Protein AF-A0A957E2L2-F1 (afdb_monomer)

pLDDT: mean 89.28, std 11.28, range [46.0, 98.0]

Secondary structure (DSSP, 8-state):
-EEEEGGGTEEEEEEE-GGGTTSS--EEEEEEE-S-TTT-SSSSSEEEEEE-HHHHHHHHHHHHHHHHHHHHHHHHTT-

Structure (mmCIF, N/CA/C/O backbone):
data_AF-A0A957E2L2-F1
#
_entry.id   AF-A0A957E2L2-F1
#
loop_
_atom_site.group_PDB
_atom_site.id
_atom_site.type_symbol
_atom_site.label_atom_id
_atom_site.label_alt_id
_atom_site.label_comp_id
_atom_site.label_asym_id
_atom_site.label_entity_id
_atom_site.label_seq_id
_atom_site.pdbx_PDB_ins_code
_atom_site.Cartn_x
_atom_site.Cartn_y
_atom_site.Cartn_z
_atom_site.occupancy
_atom_site.B_iso_or_equiv
_atom_site.auth_seq_id
_atom_site.auth_comp_id
_atom_site.auth_asym_id
_atom_site.auth_atom_id
_atom_site.pdbx_PDB_model_num
ATOM 1 N N . MET A 1 1 ? 3.625 -8.406 1.002 1.00 77.38 1 MET A N 1
ATOM 2 C CA . MET A 1 1 ? 2.868 -8.742 2.238 1.00 77.38 1 MET A CA 1
ATOM 3 C C . MET A 1 1 ? 1.486 -8.116 2.136 1.00 77.38 1 MET A 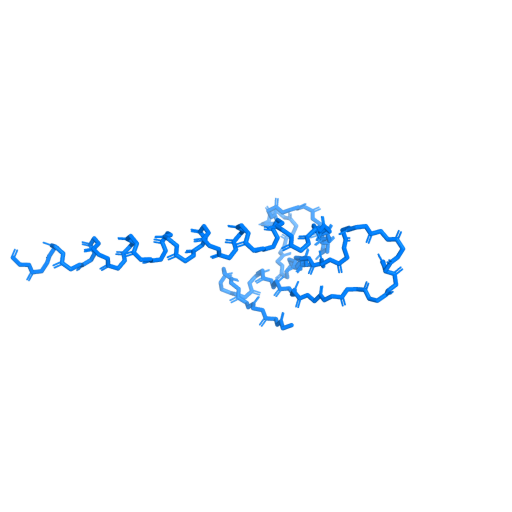C 1
ATOM 5 O O . MET A 1 1 ? 1.394 -7.049 1.540 1.00 77.38 1 MET A O 1
ATOM 9 N N . SER A 1 2 ? 0.453 -8.759 2.685 1.00 89.12 2 SER A N 1
ATOM 10 C CA . SER A 1 2 ? -0.948 -8.330 2.549 1.00 89.12 2 SER A CA 1
ATOM 11 C C . SER A 1 2 ? -1.556 -7.992 3.909 1.00 89.12 2 SER A C 1
ATOM 13 O O . SER A 1 2 ? -1.334 -8.721 4.877 1.00 89.12 2 SER A O 1
ATOM 15 N N . ILE A 1 3 ? -2.324 -6.907 3.985 1.00 93.94 3 ILE A N 1
ATOM 16 C CA . ILE A 1 3 ? -3.005 -6.445 5.200 1.00 93.94 3 ILE A CA 1
ATOM 17 C C . ILE A 1 3 ? -4.487 -6.250 4.879 1.00 93.94 3 ILE A C 1
ATOM 19 O O . ILE A 1 3 ? -4.827 -5.591 3.902 1.00 93.94 3 ILE A O 1
ATOM 23 N N . SER A 1 4 ? -5.372 -6.798 5.710 1.00 93.62 4 SER A N 1
ATOM 24 C CA . SER A 1 4 ? -6.814 -6.544 5.629 1.00 93.62 4 SER A CA 1
ATOM 25 C C . SER A 1 4 ? -7.216 -5.492 6.656 1.00 93.62 4 SER A C 1
ATOM 27 O O . SER A 1 4 ? -6.942 -5.654 7.845 1.00 93.62 4 SER A O 1
ATOM 29 N N . ILE A 1 5 ? -7.884 -4.437 6.201 1.00 92.31 5 ILE A N 1
ATOM 30 C CA . ILE A 1 5 ? -8.423 -3.358 7.036 1.00 92.31 5 ILE A CA 1
ATOM 31 C C . ILE A 1 5 ? -9.913 -3.157 6.740 1.00 92.31 5 ILE A C 1
ATOM 33 O O . ILE A 1 5 ? -10.460 -3.813 5.852 1.00 92.31 5 ILE A O 1
ATOM 37 N N . LEU A 1 6 ? -10.569 -2.277 7.508 1.00 90.50 6 LEU A N 1
ATOM 38 C CA . LEU A 1 6 ? -11.995 -1.951 7.354 1.00 90.50 6 LEU A CA 1
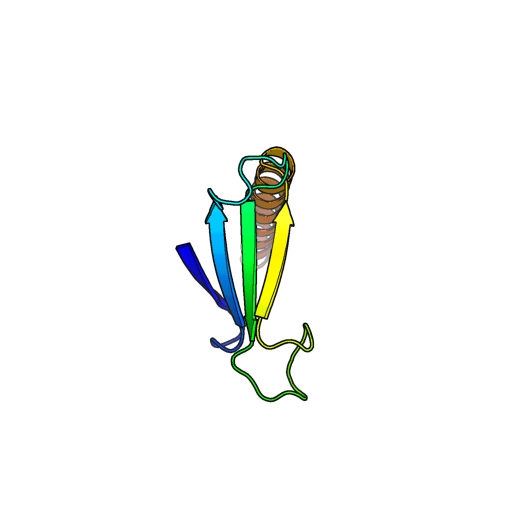ATOM 39 C C . LEU A 1 6 ? -12.865 -3.219 7.297 1.00 90.50 6 LEU A C 1
ATOM 41 O O . LEU A 1 6 ? -13.536 -3.483 6.306 1.00 90.50 6 LEU A O 1
ATOM 45 N N . ASP A 1 7 ? -12.760 -4.078 8.312 1.00 89.06 7 ASP A N 1
ATOM 46 C CA . ASP A 1 7 ? -13.498 -5.349 8.383 1.00 89.06 7 ASP A CA 1
ATOM 47 C C . ASP A 1 7 ? -13.313 -6.269 7.164 1.00 89.06 7 ASP A C 1
ATOM 49 O O . ASP A 1 7 ? -14.208 -7.012 6.769 1.00 89.06 7 ASP A O 1
ATOM 53 N N . LYS A 1 8 ? -12.099 -6.264 6.594 1.00 87.94 8 LYS A N 1
ATOM 54 C CA . LYS A 1 8 ? -11.695 -7.049 5.411 1.00 87.94 8 LYS A CA 1
ATOM 55 C C . LYS A 1 8 ? -12.341 -6.593 4.099 1.00 87.94 8 LYS A C 1
ATOM 57 O O . LYS A 1 8 ? -12.146 -7.263 3.085 1.00 87.94 8 LYS A O 1
ATOM 62 N N . SER A 1 9 ? -13.046 -5.462 4.096 1.00 90.88 9 SER A N 1
ATOM 63 C CA . SER A 1 9 ? -13.551 -4.840 2.865 1.00 90.88 9 SER A CA 1
ATOM 64 C C . SER A 1 9 ? -12.423 -4.262 2.006 1.00 90.88 9 SER A C 1
ATOM 66 O O . SER A 1 9 ? -12.550 -4.222 0.786 1.00 90.88 9 SER A O 1
ATOM 68 N N . LEU A 1 10 ? -11.293 -3.886 2.618 1.00 93.44 10 LEU A N 1
ATOM 69 C CA . LEU A 1 10 ? -10.129 -3.346 1.923 1.00 93.44 10 LEU A CA 1
ATOM 70 C C . LEU A 1 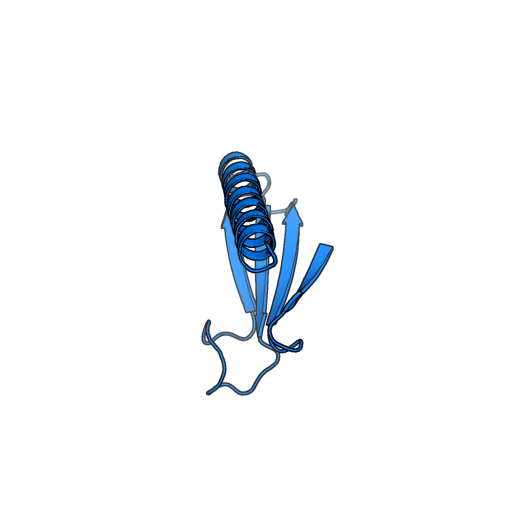10 ? -8.878 -4.171 2.231 1.00 93.44 10 LEU A C 1
ATOM 72 O O . LEU A 1 10 ? -8.482 -4.350 3.387 1.00 93.44 10 LEU A O 1
ATOM 76 N N . ILE A 1 11 ? -8.240 -4.664 1.175 1.00 95.81 11 ILE A N 1
ATOM 77 C CA . ILE A 1 11 ? -6.984 -5.410 1.238 1.00 95.81 11 ILE A CA 1
ATOM 78 C C . ILE A 1 11 ? -5.888 -4.544 0.622 1.00 95.81 11 ILE A C 1
ATOM 80 O O . ILE A 1 11 ? -6.053 -4.023 -0.479 1.00 95.81 11 ILE A O 1
ATOM 84 N N . ILE A 1 12 ? -4.770 -4.403 1.329 1.00 96.00 12 ILE A N 1
ATOM 85 C CA . ILE A 1 12 ? -3.593 -3.662 0.874 1.00 96.00 12 ILE A CA 1
ATOM 86 C C . ILE A 1 12 ? -2.428 -4.637 0.722 1.00 96.00 12 ILE A C 1
ATOM 88 O O . ILE A 1 12 ? -2.011 -5.260 1.700 1.00 96.00 12 ILE A O 1
ATOM 92 N N . ASP A 1 13 ? -1.886 -4.740 -0.487 1.00 96.19 13 ASP A N 1
ATOM 93 C CA . ASP A 1 13 ? -0.657 -5.468 -0.786 1.00 96.19 13 ASP A CA 1
ATOM 94 C C . ASP A 1 13 ? 0.487 -4.471 -0.994 1.00 96.19 13 ASP A C 1
ATOM 96 O O . ASP A 1 13 ? 0.348 -3.525 -1.763 1.00 96.19 13 ASP A O 1
ATOM 100 N N . ILE A 1 14 ? 1.626 -4.700 -0.339 1.00 94.88 14 ILE A N 1
ATOM 101 C CA . ILE A 1 14 ? 2.851 -3.913 -0.552 1.00 94.88 14 ILE A CA 1
ATOM 102 C C . ILE A 1 14 ? 3.962 -4.852 -1.014 1.00 94.88 14 ILE A C 1
ATOM 104 O O . ILE A 1 14 ? 4.233 -5.870 -0.350 1.00 94.88 14 ILE A O 1
ATOM 108 N N . PHE A 1 15 ? 4.571 -4.532 -2.154 1.00 94.75 15 PHE A N 1
ATOM 109 C CA . PHE A 1 15 ? 5.637 -5.322 -2.769 1.00 94.75 15 PHE A CA 1
ATOM 110 C C . PHE A 1 15 ? 6.526 -4.470 -3.687 1.00 94.75 15 PHE A C 1
ATOM 112 O O . PHE A 1 15 ? 6.104 -3.434 -4.190 1.00 94.75 15 PHE A O 1
ATOM 119 N N . TYR A 1 16 ? 7.759 -4.930 -3.890 1.00 94.06 16 TYR A N 1
ATOM 120 C CA . TYR A 1 16 ? 8.650 -4.429 -4.935 1.00 94.06 16 TYR A CA 1
ATOM 121 C C . TYR A 1 16 ? 8.266 -5.082 -6.265 1.00 94.06 16 TYR A C 1
ATOM 123 O O . TYR A 1 16 ? 8.105 -6.305 -6.316 1.00 94.06 16 TYR A O 1
ATOM 131 N N . ASP A 1 17 ? 8.068 -4.277 -7.304 1.00 92.56 17 ASP A N 1
ATOM 132 C CA . ASP A 1 17 ? 7.685 -4.737 -8.635 1.00 92.56 17 ASP A CA 1
ATOM 133 C C . ASP A 1 17 ? 8.918 -4.791 -9.543 1.00 92.56 17 ASP A C 1
ATOM 135 O O . ASP A 1 17 ? 9.393 -3.773 -10.044 1.00 92.56 17 ASP A O 1
ATOM 139 N N . GLU A 1 18 ? 9.446 -5.998 -9.752 1.00 86.06 18 GLU A N 1
ATOM 140 C CA . GLU A 1 18 ? 10.636 -6.230 -10.581 1.00 86.06 18 GLU A CA 1
ATOM 141 C C . GLU A 1 18 ? 10.440 -5.789 -12.038 1.00 86.06 18 GLU A C 1
ATOM 143 O O . GLU A 1 18 ? 11.412 -5.449 -12.704 1.00 86.06 18 GLU A O 1
ATOM 148 N N . PHE A 1 19 ? 9.200 -5.749 -12.535 1.00 80.00 19 PHE A N 1
ATOM 149 C CA . PHE A 1 19 ? 8.903 -5.309 -13.901 1.00 80.00 19 PHE A CA 1
ATOM 150 C C . PHE A 1 19 ? 8.881 -3.784 -14.050 1.00 80.00 19 PHE A C 1
ATOM 152 O O . PHE A 1 19 ? 8.865 -3.282 -15.172 1.00 80.00 19 PHE A O 1
ATOM 159 N N . ALA A 1 20 ? 8.896 -3.055 -12.933 1.00 72.12 20 ALA A N 1
ATOM 160 C CA . ALA A 1 20 ? 9.042 -1.607 -12.886 1.00 72.12 20 ALA A CA 1
ATOM 161 C C . ALA A 1 20 ? 10.482 -1.183 -12.545 1.00 72.12 20 ALA A C 1
ATOM 163 O O . ALA A 1 20 ? 10.707 -0.022 -12.227 1.00 72.12 20 ALA A O 1
ATOM 164 N N . SER A 1 21 ? 11.468 -2.090 -12.613 1.00 72.81 21 SER A N 1
ATOM 165 C CA . SER A 1 21 ? 12.866 -1.793 -12.253 1.00 72.81 21 SER A CA 1
ATOM 166 C C . SER A 1 21 ? 13.514 -0.692 -13.093 1.00 72.81 21 SER A C 1
ATOM 168 O O . SER A 1 21 ? 14.513 -0.116 -12.672 1.00 72.81 21 SER A O 1
ATOM 170 N N . ASP A 1 22 ? 12.962 -0.425 -14.276 1.00 81.88 22 ASP A N 1
ATOM 171 C CA . ASP A 1 22 ? 13.416 0.639 -15.175 1.00 81.88 22 ASP A CA 1
ATOM 172 C C . ASP A 1 22 ? 12.921 2.032 -14.742 1.00 81.88 22 ASP A C 1
ATOM 174 O O . ASP A 1 22 ? 13.314 3.038 -15.336 1.00 81.88 22 ASP A O 1
ATOM 178 N N . PHE A 1 23 ? 12.070 2.094 -13.715 1.00 83.62 23 PHE A N 1
ATOM 179 C CA . PHE A 1 23 ? 11.538 3.317 -13.133 1.00 83.62 23 PHE A CA 1
ATOM 180 C C . PHE A 1 23 ? 11.974 3.462 -11.670 1.00 83.62 23 PHE A C 1
ATOM 182 O O . PHE A 1 23 ? 12.165 2.483 -10.941 1.00 83.62 23 PHE A O 1
ATOM 189 N N . ASP A 1 24 ? 12.120 4.713 -11.235 1.00 85.12 24 ASP A N 1
ATOM 190 C CA . ASP A 1 24 ? 12.532 5.042 -9.868 1.00 85.12 24 ASP A CA 1
ATOM 191 C C . ASP A 1 24 ? 11.425 4.724 -8.835 1.00 85.12 24 ASP A C 1
ATOM 193 O O . ASP A 1 24 ? 11.704 4.539 -7.647 1.00 85.12 24 ASP A O 1
ATOM 197 N N . ASP A 1 25 ? 10.168 4.608 -9.278 1.00 88.75 25 ASP A N 1
ATOM 198 C CA . ASP A 1 25 ? 8.982 4.242 -8.501 1.00 88.75 25 ASP A CA 1
ATOM 199 C C . ASP A 1 25 ? 8.601 2.763 -8.684 1.00 88.75 25 ASP A C 1
ATOM 201 O O . ASP A 1 25 ? 7.633 2.38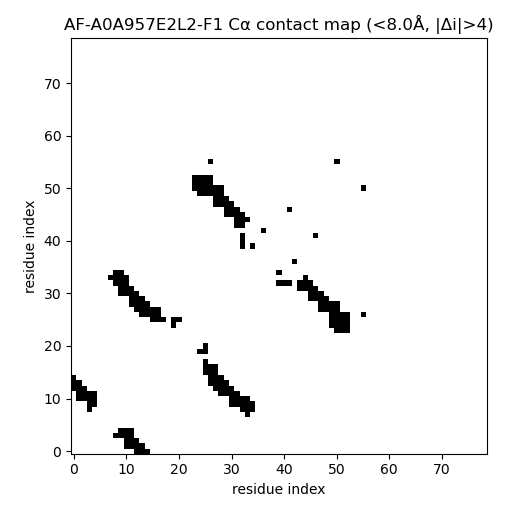5 -9.337 1.00 88.75 25 ASP A O 1
ATOM 205 N N . ASN A 1 26 ? 9.373 1.887 -8.054 1.00 93.38 26 ASN A N 1
ATOM 206 C CA . ASN A 1 26 ? 9.242 0.432 -8.191 1.00 93.38 26 ASN A CA 1
ATOM 207 C C . ASN A 1 26 ? 8.640 -0.260 -6.956 1.00 93.38 26 ASN A C 1
ATOM 209 O O . ASN A 1 26 ? 8.579 -1.491 -6.884 1.00 93.38 26 ASN A O 1
ATOM 2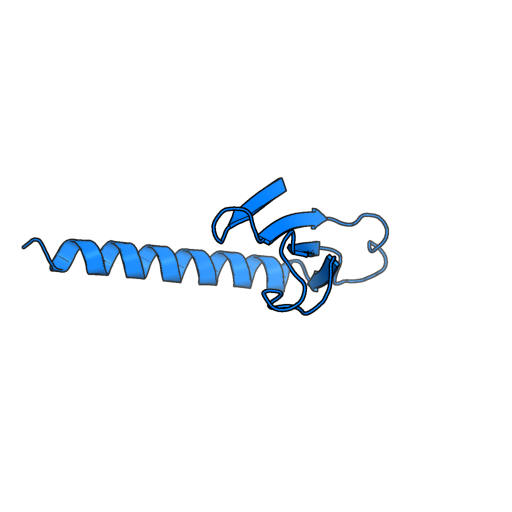13 N N . ILE A 1 27 ? 8.158 0.509 -5.978 1.00 94.88 27 ILE A N 1
ATOM 214 C CA . ILE A 1 27 ? 7.404 -0.013 -4.837 1.00 94.88 27 ILE A CA 1
ATOM 215 C C . ILE A 1 27 ? 5.914 0.163 -5.115 1.00 94.88 27 ILE A C 1
ATOM 2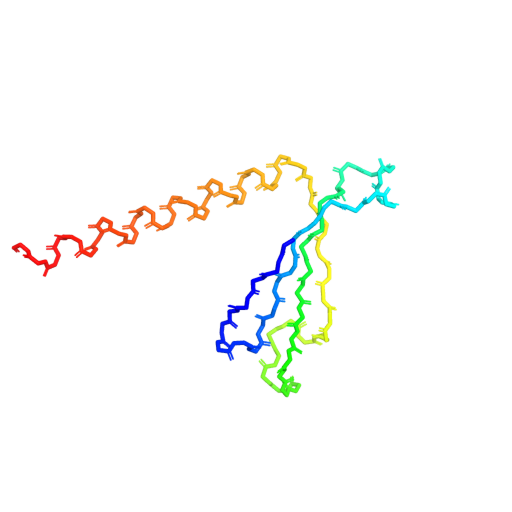17 O O . ILE A 1 27 ? 5.418 1.282 -5.208 1.00 94.88 27 ILE A O 1
ATOM 221 N N . CYS A 1 28 ? 5.179 -0.945 -5.206 1.00 96.06 28 CYS A N 1
ATOM 222 C CA . CYS A 1 28 ? 3.742 -0.934 -5.445 1.00 96.06 28 CYS A CA 1
ATOM 223 C C . CYS A 1 28 ? 2.962 -1.075 -4.131 1.00 96.06 28 CYS A C 1
ATOM 225 O O . CYS A 1 28 ? 3.160 -2.026 -3.365 1.00 96.06 28 CYS A O 1
ATOM 227 N N . ILE A 1 29 ? 2.020 -0.159 -3.912 1.00 95.94 29 ILE A N 1
ATOM 228 C CA . ILE A 1 29 ? 0.932 -0.279 -2.943 1.00 95.94 29 ILE A CA 1
ATOM 229 C C . ILE A 1 29 ? -0.349 -0.560 -3.726 1.00 95.94 29 ILE A C 1
ATOM 231 O O . ILE A 1 29 ? -0.893 0.307 -4.413 1.00 95.94 29 ILE A O 1
ATOM 235 N N . ARG A 1 30 ? -0.844 -1.787 -3.613 1.00 96.38 30 ARG A N 1
ATOM 236 C CA . ARG A 1 30 ? -2.055 -2.245 -4.284 1.00 96.38 30 ARG A CA 1
ATOM 237 C C . ARG A 1 30 ? -3.210 -2.312 -3.304 1.00 96.38 30 ARG A C 1
ATOM 239 O O . ARG A 1 30 ? -3.169 -3.068 -2.341 1.00 96.38 30 ARG A O 1
ATOM 246 N N . PHE A 1 31 ? -4.269 -1.587 -3.614 1.00 96.25 31 PHE A N 1
ATOM 247 C CA . PHE A 1 31 ? -5.538 -1.607 -2.907 1.00 96.25 31 PHE A CA 1
ATOM 248 C C . PHE A 1 31 ? -6.517 -2.501 -3.661 1.00 96.25 31 PHE A C 1
ATOM 250 O O . PHE A 1 31 ? -6.629 -2.400 -4.883 1.00 96.25 31 PHE A O 1
ATOM 257 N N . LYS A 1 32 ? -7.223 -3.366 -2.937 1.00 95.50 32 LYS A N 1
ATOM 258 C CA . LYS A 1 32 ? -8.307 -4.199 -3.462 1.00 95.50 32 LYS A CA 1
ATOM 259 C C . LYS A 1 32 ? -9.545 -4.010 -2.603 1.00 95.50 32 LYS A C 1
ATOM 261 O O . LYS A 1 32 ? -9.502 -4.293 -1.404 1.00 95.50 32 LYS A O 1
ATOM 266 N N . GLU A 1 33 ? -10.628 -3.555 -3.217 1.00 91.12 33 GLU A N 1
ATOM 267 C CA . GLU A 1 33 ? -11.904 -3.323 -2.539 1.00 91.12 33 GLU A CA 1
ATOM 268 C C . GLU A 1 33 ? -12.837 -4.509 -2.785 1.00 91.12 33 GLU A C 1
ATOM 270 O O . GLU A 1 33 ? -13.368 -4.687 -3.880 1.00 91.12 33 GLU A O 1
ATOM 275 N N . ASN A 1 34 ? -13.025 -5.338 -1.760 1.00 87.38 34 ASN A N 1
ATOM 276 C CA . ASN A 1 34 ? -13.919 -6.492 -1.786 1.00 87.38 34 ASN A CA 1
ATOM 277 C C . ASN A 1 34 ? -15.275 -6.134 -1.159 1.00 87.38 34 ASN A C 1
ATOM 279 O O . ASN A 1 34 ? -15.730 -6.774 -0.210 1.00 87.38 34 ASN A O 1
ATOM 283 N N . CYS A 1 35 ? -15.884 -5.064 -1.662 1.00 87.19 35 CYS A N 1
ATOM 284 C CA . CYS A 1 35 ? -17.166 -4.540 -1.203 1.00 87.19 35 CYS A CA 1
ATOM 285 C C . CYS A 1 35 ? -18.053 -4.115 -2.391 1.00 87.19 35 CYS A C 1
ATOM 287 O O . CYS A 1 35 ? -17.566 -3.979 -3.523 1.00 87.19 35 CYS A O 1
ATOM 289 N N . PRO A 1 36 ? -19.366 -3.928 -2.160 1.00 90.06 36 PRO A N 1
ATOM 290 C CA . PRO A 1 36 ? -20.283 -3.345 -3.134 1.00 90.06 36 PRO A CA 1
ATOM 291 C C . PRO A 1 36 ? -19.787 -2.008 -3.707 1.00 90.06 36 PRO A C 1
ATOM 293 O O . PRO A 1 36 ? -19.067 -1.249 -3.066 1.00 90.06 36 PRO A O 1
ATOM 296 N N . THR A 1 37 ? -20.172 -1.703 -4.948 1.00 87.62 37 THR A N 1
ATOM 297 C CA . THR A 1 37 ? -19.633 -0.546 -5.698 1.00 87.62 37 THR A CA 1
ATOM 298 C C . THR A 1 37 ? -19.962 0.806 -5.055 1.00 87.62 37 THR A C 1
ATOM 300 O O . THR A 1 37 ? -19.201 1.768 -5.169 1.00 87.62 37 THR A O 1
ATOM 303 N N . ASP A 1 38 ? -21.098 0.889 -4.379 1.00 90.81 38 ASP A N 1
ATOM 304 C CA . ASP A 1 38 ? -21.541 2.042 -3.604 1.00 90.81 38 ASP A CA 1
ATOM 305 C C . ASP A 1 38 ? -20.685 2.283 -2.352 1.00 90.81 38 ASP A C 1
ATOM 307 O O . ASP A 1 38 ? -20.446 3.442 -2.009 1.00 90.81 38 ASP A O 1
ATOM 311 N N . GLU A 1 39 ? -20.136 1.224 -1.755 1.00 86.75 39 GLU A N 1
ATOM 312 C CA . GLU A 1 39 ? -19.251 1.278 -0.583 1.00 86.75 39 GLU A CA 1
ATOM 313 C C . GLU A 1 39 ? -17.774 1.515 -0.939 1.00 86.75 39 GLU A C 1
ATOM 315 O O . GLU A 1 39 ? -16.986 1.903 -0.076 1.00 86.75 39 GLU A O 1
ATOM 320 N N . LYS A 1 40 ? -17.390 1.321 -2.208 1.00 89.62 40 LYS A N 1
ATOM 321 C CA . LYS A 1 40 ? -16.016 1.544 -2.679 1.00 89.62 40 LYS A CA 1
ATOM 322 C C . LYS A 1 40 ? -15.567 2.990 -2.466 1.00 89.62 40 LYS A C 1
ATOM 324 O O . LYS A 1 40 ? -16.180 3.935 -2.985 1.00 89.62 40 LYS A O 1
ATOM 329 N N . ILE A 1 41 ? -14.442 3.132 -1.775 1.00 91.12 41 ILE A N 1
ATOM 330 C CA . ILE A 1 41 ? -13.722 4.374 -1.496 1.00 91.12 41 ILE A CA 1
ATOM 331 C C . ILE A 1 41 ? -12.933 4.802 -2.735 1.00 91.12 41 ILE A C 1
ATOM 333 O O . ILE A 1 41 ? -13.014 5.960 -3.141 1.00 91.12 41 ILE A O 1
ATOM 337 N N . LEU A 1 42 ? -12.198 3.874 -3.359 1.00 91.12 42 LEU A N 1
ATOM 338 C CA . LEU A 1 42 ? -11.369 4.150 -4.540 1.00 91.12 42 LEU A CA 1
ATOM 339 C C . LEU A 1 42 ? -12.145 4.003 -5.852 1.00 91.12 42 LEU A C 1
ATOM 341 O O . LEU A 1 42 ? -11.608 4.310 -6.915 1.00 91.12 42 LEU A O 1
ATOM 345 N N . LYS A 1 43 ? -13.409 3.560 -5.779 1.00 89.12 43 LYS A N 1
ATOM 346 C CA . LYS A 1 43 ? -14.318 3.378 -6.926 1.00 89.12 43 LYS A CA 1
ATOM 347 C C . LYS A 1 43 ? -13.747 2.433 -7.997 1.00 89.12 43 LYS A C 1
ATOM 349 O O . LYS A 1 43 ? -14.160 2.493 -9.152 1.00 89.12 43 LYS A O 1
ATOM 354 N N . SER A 1 44 ? -12.840 1.536 -7.609 1.00 88.69 44 SER A N 1
ATOM 355 C CA . SER A 1 44 ? -12.202 0.537 -8.473 1.00 88.69 44 SER A CA 1
ATOM 356 C C . SER A 1 44 ? -12.050 -0.784 -7.719 1.00 88.69 44 SER A C 1
ATOM 358 O O . SER A 1 44 ? -11.903 -0.789 -6.502 1.00 88.69 44 SER A O 1
ATOM 360 N N . ASP A 1 45 ? -12.086 -1.918 -8.422 1.00 87.94 45 ASP A N 1
ATOM 361 C CA . ASP A 1 45 ? -11.782 -3.224 -7.811 1.00 87.94 45 ASP A CA 1
ATOM 362 C C . ASP A 1 45 ? -10.321 -3.314 -7.362 1.00 87.94 45 ASP A C 1
ATOM 364 O O . ASP A 1 45 ? -10.013 -3.898 -6.322 1.00 87.94 45 ASP A O 1
ATOM 368 N N . ILE A 1 46 ? -9.419 -2.738 -8.162 1.00 94.06 46 ILE A N 1
ATOM 369 C CA . ILE A 1 46 ? -7.981 -2.720 -7.912 1.00 94.06 46 ILE A CA 1
ATOM 370 C C . ILE A 1 46 ? -7.445 -1.331 -8.244 1.00 94.06 46 ILE A C 1
ATOM 372 O O . ILE A 1 46 ? -7.686 -0.806 -9.332 1.00 94.06 46 ILE A O 1
ATOM 376 N N . THR A 1 47 ? -6.660 -0.776 -7.330 1.00 95.88 47 THR A N 1
ATOM 377 C CA . THR A 1 47 ? -5.911 0.464 -7.541 1.00 95.88 47 THR A CA 1
ATOM 378 C C . THR A 1 47 ? -4.461 0.215 -7.163 1.00 95.88 47 THR A C 1
ATOM 380 O O . THR A 1 47 ? -4.180 -0.182 -6.036 1.00 95.88 47 THR A O 1
ATOM 383 N N . ASN A 1 48 ? -3.538 0.435 -8.097 1.00 95.31 48 ASN A N 1
ATOM 384 C CA . ASN A 1 48 ? -2.101 0.347 -7.842 1.00 95.31 48 ASN A CA 1
ATOM 385 C C . ASN A 1 48 ? -1.532 1.761 -7.747 1.00 95.31 48 ASN A C 1
ATOM 387 O O . ASN A 1 48 ? -1.792 2.585 -8.624 1.00 95.31 48 ASN A O 1
ATOM 391 N N . ILE A 1 49 ? -0.749 2.020 -6.707 1.00 94.88 49 ILE A N 1
ATOM 392 C CA . ILE A 1 49 ? 0.034 3.244 -6.557 1.00 94.88 49 ILE A CA 1
ATOM 393 C C . ILE A 1 49 ? 1.498 2.832 -6.506 1.00 94.88 49 ILE A C 1
ATOM 395 O O . ILE A 1 49 ? 1.873 2.010 -5.672 1.00 94.88 49 ILE A O 1
ATOM 399 N N . TYR A 1 50 ? 2.293 3.389 -7.409 1.00 95.38 50 TYR A N 1
ATOM 400 C CA . TYR A 1 50 ? 3.735 3.206 -7.440 1.00 95.38 50 TYR A CA 1
ATOM 401 C C . TYR A 1 50 ? 4.395 4.407 -6.773 1.00 95.38 50 TYR A C 1
ATOM 403 O O . TYR A 1 50 ? 3.935 5.538 -6.938 1.00 95.38 50 TYR A O 1
ATOM 411 N N . ILE A 1 51 ? 5.394 4.134 -5.939 1.00 95.88 51 ILE A N 1
ATOM 412 C CA . ILE A 1 51 ? 6.129 5.139 -5.171 1.00 95.88 51 ILE A CA 1
ATOM 413 C C . ILE A 1 51 ? 7.617 4.811 -5.174 1.00 95.88 51 ILE A C 1
ATOM 415 O O . ILE A 1 51 ? 8.010 3.649 -5.348 1.00 95.88 51 ILE A O 1
ATOM 419 N N . THR A 1 52 ? 8.442 5.823 -4.923 1.00 96.12 52 THR A N 1
ATOM 420 C CA . THR A 1 52 ? 9.886 5.616 -4.783 1.00 96.12 52 THR A CA 1
ATOM 421 C C . THR A 1 52 ? 10.234 4.987 -3.425 1.00 96.12 52 THR A C 1
ATOM 423 O O . THR A 1 52 ? 9.453 5.065 -2.461 1.00 96.12 52 THR A O 1
ATOM 426 N N . PRO A 1 53 ? 11.424 4.375 -3.283 1.00 95.06 53 PRO A N 1
ATOM 427 C CA . PRO A 1 53 ? 11.910 3.890 -1.992 1.00 95.06 53 PRO A CA 1
ATOM 428 C C . PRO A 1 53 ? 11.940 4.969 -0.893 1.00 95.06 53 PRO A C 1
ATOM 430 O O . PRO A 1 53 ? 11.634 4.683 0.270 1.00 95.06 53 PRO A O 1
ATOM 433 N N . GLU A 1 54 ? 12.269 6.216 -1.239 1.00 96.81 54 GLU A N 1
ATOM 434 C CA . GLU A 1 54 ? 12.290 7.351 -0.309 1.00 96.81 54 GLU A CA 1
ATOM 435 C C . GLU A 1 54 ? 10.882 7.683 0.195 1.00 96.81 54 GLU A C 1
ATOM 437 O O . GLU A 1 54 ? 10.676 7.860 1.401 1.00 96.81 54 GLU A O 1
ATOM 442 N N . GLU A 1 55 ? 9.898 7.719 -0.703 1.00 97.31 55 GLU A N 1
ATOM 443 C CA . GLU A 1 55 ? 8.493 7.942 -0.355 1.00 97.31 55 GLU A CA 1
ATOM 444 C C . GLU A 1 55 ? 7.953 6.816 0.535 1.00 97.31 55 GLU A C 1
ATOM 446 O O . GLU A 1 55 ? 7.272 7.082 1.532 1.00 97.31 55 GLU A O 1
ATOM 451 N N . ALA A 1 56 ? 8.327 5.564 0.253 1.00 96.06 56 ALA A N 1
ATOM 452 C CA . ALA A 1 56 ? 7.974 4.419 1.089 1.00 96.06 56 ALA A CA 1
ATOM 453 C C . ALA A 1 56 ? 8.527 4.565 2.520 1.00 96.06 56 ALA A C 1
ATOM 455 O O . ALA A 1 56 ? 7.806 4.335 3.500 1.00 96.06 56 ALA A O 1
ATOM 456 N N . CYS A 1 57 ? 9.778 5.018 2.661 1.00 96.62 57 CYS A N 1
ATOM 457 C CA . CYS A 1 57 ? 10.387 5.300 3.964 1.00 96.62 57 CYS A CA 1
ATOM 458 C C . CYS A 1 57 ? 9.658 6.433 4.707 1.00 96.62 57 CYS A C 1
ATOM 460 O O . CYS A 1 57 ? 9.410 6.339 5.915 1.00 96.62 57 CYS A O 1
ATOM 462 N N . LEU A 1 58 ? 9.275 7.500 3.998 1.00 97.88 58 LEU A N 1
ATOM 463 C CA . LEU A 1 58 ? 8.525 8.618 4.577 1.00 97.88 58 LEU A CA 1
ATOM 464 C C . LEU A 1 58 ? 7.127 8.195 5.050 1.00 97.88 58 LEU A C 1
ATOM 466 O O . LEU A 1 58 ? 6.709 8.590 6.148 1.00 97.88 58 LEU A O 1
ATOM 470 N N . LEU A 1 59 ? 6.426 7.360 4.277 1.00 96.44 59 LEU A N 1
ATOM 471 C CA . LEU A 1 59 ? 5.133 6.789 4.664 1.00 96.44 59 LEU A CA 1
ATOM 472 C C . LEU A 1 59 ? 5.261 5.939 5.930 1.00 96.44 59 LEU A C 1
ATOM 474 O O . LEU A 1 59 ? 4.505 6.142 6.885 1.00 96.44 59 LEU A O 1
ATOM 478 N N . GLN A 1 60 ? 6.254 5.047 5.983 1.00 96.19 60 GLN A N 1
ATOM 479 C CA . GLN A 1 60 ? 6.532 4.224 7.161 1.00 96.19 60 GLN A CA 1
ATOM 480 C C . GLN A 1 60 ? 6.760 5.095 8.406 1.00 96.19 60 GLN A C 1
ATOM 482 O O . GLN A 1 60 ? 6.137 4.870 9.449 1.00 96.19 60 GLN A O 1
ATOM 487 N N . LEU A 1 61 ? 7.632 6.102 8.305 1.00 98.00 61 LEU A N 1
ATOM 488 C CA . LEU A 1 61 ? 7.958 6.991 9.419 1.00 98.00 61 LEU A CA 1
ATOM 489 C C . LEU A 1 61 ? 6.728 7.764 9.909 1.00 98.00 61 LEU A C 1
ATOM 491 O O . LEU A 1 61 ? 6.509 7.899 11.117 1.00 98.00 61 LEU A O 1
ATOM 495 N N . THR A 1 62 ? 5.920 8.266 8.978 1.00 98.00 62 THR A N 1
ATOM 496 C CA . THR A 1 62 ? 4.719 9.051 9.284 1.00 98.00 62 THR A CA 1
ATOM 497 C C . THR A 1 62 ? 3.659 8.195 9.973 1.00 98.00 62 THR A C 1
ATOM 499 O O . THR A 1 62 ? 3.142 8.592 11.021 1.00 98.00 62 THR A O 1
ATOM 502 N N . LEU A 1 63 ? 3.410 6.983 9.469 1.00 95.94 63 LEU A N 1
ATOM 503 C CA . LEU A 1 63 ? 2.507 6.019 10.103 1.00 95.94 63 LEU A CA 1
ATOM 504 C C . LEU A 1 63 ? 2.978 5.651 11.515 1.00 95.94 63 LEU A C 1
ATOM 506 O O . LEU A 1 63 ? 2.193 5.686 12.464 1.00 95.94 63 LEU A O 1
ATOM 510 N N . GLN A 1 64 ? 4.273 5.374 11.697 1.00 97.50 64 GLN A N 1
ATOM 511 C CA . GLN A 1 64 ? 4.829 5.069 13.018 1.00 97.50 64 GLN A CA 1
ATOM 512 C C . GLN A 1 64 ? 4.664 6.226 14.010 1.00 97.50 64 GLN A C 1
ATOM 514 O O . GLN A 1 64 ? 4.368 5.991 15.184 1.00 97.50 64 GLN A O 1
ATOM 519 N N . ARG A 1 65 ? 4.845 7.475 13.567 1.00 97.50 65 ARG A N 1
ATOM 520 C CA . ARG A 1 65 ? 4.625 8.661 14.410 1.00 97.50 65 ARG A CA 1
ATOM 521 C C . ARG A 1 65 ? 3.165 8.788 14.837 1.00 97.50 65 ARG A C 1
ATOM 523 O O . ARG A 1 65 ? 2.918 9.041 16.015 1.00 97.50 65 ARG A O 1
ATOM 530 N N . ALA A 1 66 ? 2.217 8.566 13.926 1.00 97.56 66 ALA A N 1
ATOM 531 C CA . ALA A 1 66 ? 0.790 8.587 14.247 1.00 97.56 66 ALA A CA 1
ATOM 532 C C . ALA A 1 66 ? 0.431 7.531 15.307 1.00 97.56 66 ALA A C 1
ATOM 534 O O . ALA A 1 66 ? -0.228 7.851 16.296 1.00 97.56 66 ALA A O 1
ATOM 535 N N . VAL A 1 67 ? 0.955 6.307 15.165 1.00 97.06 67 VAL A N 1
ATOM 536 C CA . VAL A 1 67 ? 0.764 5.228 16.150 1.00 97.06 67 VAL A CA 1
ATOM 537 C C . VAL A 1 67 ? 1.361 5.594 17.509 1.00 97.06 67 VAL A C 1
ATOM 539 O O . VAL A 1 67 ? 0.706 5.420 18.535 1.00 97.06 67 VAL A O 1
ATOM 542 N N . LYS A 1 68 ? 2.591 6.125 17.544 1.00 96.75 68 LYS A N 1
ATOM 543 C CA . LYS A 1 68 ? 3.224 6.568 18.799 1.00 96.75 68 LYS A CA 1
ATOM 544 C C . LYS A 1 68 ? 2.397 7.649 19.495 1.00 96.75 68 LYS A C 1
ATOM 546 O O . LYS A 1 68 ? 2.204 7.565 20.703 1.00 96.75 68 LYS A O 1
ATOM 551 N N . LYS A 1 69 ? 1.886 8.622 18.735 1.00 96.38 69 LYS A N 1
ATOM 552 C CA . LYS A 1 69 ? 1.037 9.695 19.263 1.00 96.38 69 LYS A CA 1
ATOM 553 C C . LYS A 1 69 ? -0.260 9.144 19.855 1.00 96.38 69 LYS A C 1
ATOM 555 O O . LYS A 1 69 ? -0.571 9.468 20.991 1.00 96.38 69 LYS A O 1
ATOM 560 N N . GLN A 1 70 ? -0.966 8.274 19.130 1.00 95.94 70 GLN A N 1
ATOM 561 C CA . GLN A 1 70 ? -2.203 7.655 19.618 1.00 95.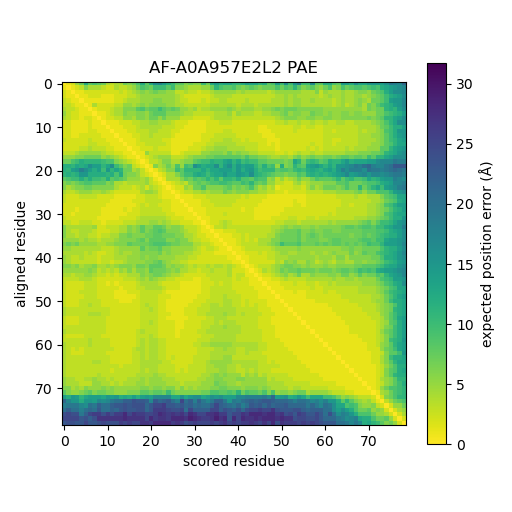94 70 GLN A CA 1
ATOM 562 C C . GLN A 1 70 ? -1.981 6.888 20.929 1.00 95.94 70 GLN A C 1
ATOM 564 O O . GLN A 1 70 ? -2.755 7.041 21.869 1.00 95.94 70 GLN A O 1
ATOM 569 N N . ARG A 1 71 ? -0.894 6.113 21.021 1.00 94.19 71 ARG A N 1
ATOM 570 C CA . ARG A 1 71 ? -0.564 5.353 22.236 1.00 94.19 71 ARG A CA 1
ATOM 571 C C . ARG A 1 71 ? -0.220 6.243 23.425 1.00 94.19 71 ARG A C 1
ATOM 573 O O . ARG A 1 71 ? -0.575 5.885 24.539 1.00 94.19 71 ARG A O 1
ATO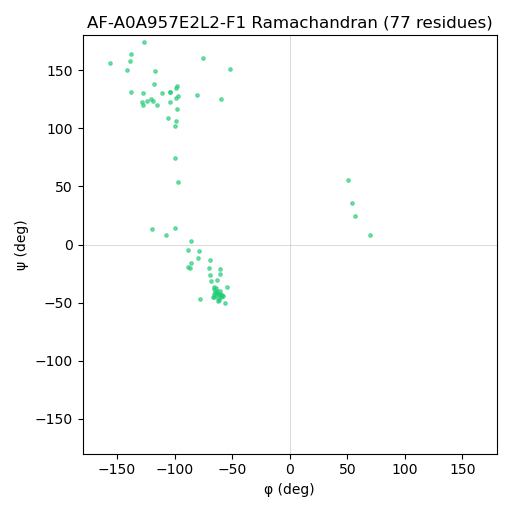M 580 N N . ALA A 1 72 ? 0.453 7.368 23.190 1.00 91.69 72 ALA A N 1
ATOM 581 C CA . ALA A 1 72 ? 0.743 8.340 24.240 1.00 91.69 72 ALA A CA 1
ATOM 582 C C . ALA A 1 72 ? -0.546 8.989 24.772 1.00 91.69 72 ALA A C 1
ATOM 584 O O . ALA A 1 72 ? -0.729 9.071 25.979 1.00 91.69 72 ALA A O 1
ATOM 585 N N . THR A 1 73 ? -1.483 9.358 23.889 1.00 85.06 73 THR A N 1
ATOM 586 C CA . THR A 1 73 ? -2.764 9.960 24.297 1.00 85.06 73 THR A CA 1
ATOM 587 C C . THR A 1 73 ? -3.627 9.002 25.127 1.00 85.06 73 THR A C 1
ATOM 589 O O . THR A 1 73 ? -4.219 9.418 26.114 1.00 85.06 73 THR A O 1
ATOM 592 N N . CYS A 1 74 ? -3.634 7.701 24.816 1.00 66.44 74 CYS A N 1
ATOM 593 C CA . CYS A 1 74 ? -4.361 6.713 25.627 1.00 66.44 74 CYS A CA 1
ATOM 594 C C . CYS A 1 74 ? -3.756 6.464 27.025 1.00 66.44 74 CYS A C 1
ATOM 596 O O . CYS A 1 74 ? -4.407 5.825 27.846 1.00 66.44 74 CYS A O 1
ATOM 598 N N . GLN A 1 75 ? -2.528 6.920 27.309 1.00 58.94 75 GLN A N 1
ATOM 599 C CA . GLN A 1 75 ? -1.899 6.780 28.632 1.00 58.94 75 GLN A CA 1
ATOM 600 C C . GLN A 1 75 ? -2.227 7.943 29.580 1.00 58.94 75 GLN A C 1
ATOM 602 O O . GLN A 1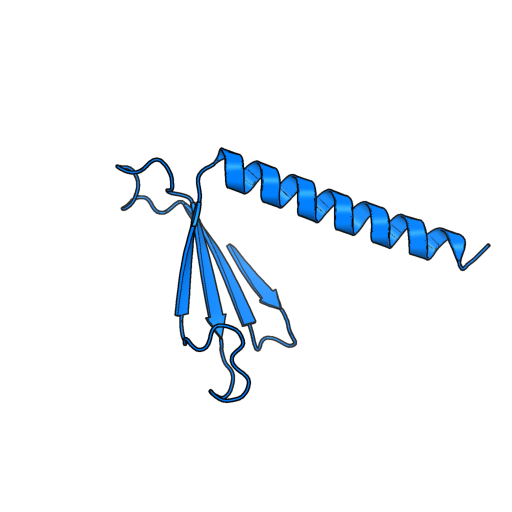 75 ? -2.106 7.780 30.790 1.00 58.94 75 GLN A O 1
ATOM 607 N N . GLU A 1 76 ? -2.672 9.087 29.054 1.00 55.72 76 GLU A N 1
ATOM 608 C CA . GLU A 1 76 ? -3.010 10.278 29.848 1.00 55.72 76 GLU A CA 1
ATOM 609 C C . GLU A 1 76 ? -4.463 10.261 30.359 1.00 55.72 76 GLU A C 1
ATOM 611 O O . GLU A 1 76 ? -4.765 10.905 31.355 1.00 55.72 76 GLU A O 1
ATOM 616 N N . GLU A 1 77 ? -5.360 9.478 29.747 1.00 53.34 77 GLU A N 1
ATOM 617 C CA . GLU A 1 77 ? -6.776 9.363 30.154 1.00 53.34 77 GLU A CA 1
ATOM 618 C C . GLU A 1 77 ? -7.031 8.330 31.274 1.00 53.34 77 GLU A C 1
ATOM 620 O O . GLU A 1 77 ? -8.175 8.088 31.653 1.00 53.34 77 GLU A O 1
ATOM 625 N N . SER A 1 78 ? -5.983 7.688 31.804 1.00 51.19 78 SER A N 1
ATOM 626 C CA . SER A 1 78 ? -6.068 6.702 32.902 1.00 51.19 78 SER A CA 1
ATOM 627 C C . SER A 1 78 ? -5.280 7.104 34.160 1.00 51.19 78 SER A C 1
ATOM 629 O O . SER A 1 78 ? -5.057 6.251 35.022 1.00 51.19 78 SER A O 1
ATOM 631 N N . ALA A 1 79 ? -4.847 8.366 34.259 1.00 46.00 79 ALA A N 1
ATOM 632 C CA . ALA A 1 79 ? -4.107 8.923 35.396 1.00 46.00 79 ALA A CA 1
ATOM 633 C C . ALA A 1 79 ? -4.908 10.011 36.125 1.00 46.00 79 ALA A C 1
ATOM 635 O O . ALA A 1 79 ? -5.609 10.790 35.441 1.00 46.00 79 ALA A O 1
#

Foldseek 3Di:
DWDADPPNQKIWDWDFAPVCVVPQQRIKIKIAGNDDQVPDPPSDRIDIDTGHPVVVVVVVVVVVVVVVVVVVVVVVVVD

Radius of gyration: 16.07 Å; Cα contacts (8 Å, |Δi|>4): 101; chains: 1; bounding box: 35×19×51 Å

Nearest PDB structures (foldseek):
  2z5d-assembly1_B  TM=5.365E-01  e=2.438E+00  Homo sapiens
  7odf-assembly1_A  TM=3.847E-01  e=2.921E+00  Phage #D

Solvent-accessible surface area (backbone atoms only — not comparable to full-atom values): 4540 Å² total; per-residue (Å²): 94,78,47,70,40,80,93,59,31,34,35,42,35,47,48,77,39,78,91,35,65,94,44,78,45,25,37,36,44,34,39,34,43,70,57,59,76,87,72,40,86,84,70,46,61,65,48,78,44,66,34,32,71,66,57,52,52,51,51,51,54,50,54,52,50,53,52,53,51,55,56,54,56,67,58,62,79,78,111

Mean predicted aligned error: 5.79 Å

Sequence (79 aa):
MSISILDKSLIIDIFYDEFASDFDDNICIRFKENCPTDEKILKSDITNIYITPEEACLLQLTLQRAVKKQRATCQEESA